Protein AF-A0A526YL88-F1 (afdb_monomer_lite)

Foldseek 3Di:
DDPPDPPPDDDPLLLCLLQFLLQADQLVLLCVLVVNPDDSVRSVVLSVDPVNRNVSSVSSCVVLVGDSDRDDQDPDPVLNCLLSDHPVVLLVQLLLQLLLQALVQLVPDPDPVVVVLLCVQSNPVSNVSNVVNVVSYHDHDDCPPVPCNSVNSSVVSVVVVLVSLVVDDDCSSVSSVD

Structure (mmCIF, N/CA/C/O backbone):
data_AF-A0A526YL88-F1
#
_entry.id   AF-A0A526YL88-F1
#
loop_
_atom_site.group_PDB
_atom_site.id
_atom_site.type_symbol
_atom_site.label_atom_id
_atom_site.label_alt_id
_atom_site.label_comp_id
_atom_site.label_asym_id
_atom_site.label_entity_id
_atom_site.label_seq_id
_atom_site.pdbx_PDB_ins_code
_atom_site.Cartn_x
_atom_site.Cartn_y
_atom_site.Cartn_z
_atom_site.occupancy
_atom_site.B_iso_or_equiv
_atom_site.auth_seq_id
_atom_site.auth_comp_id
_atom_site.auth_asym_id
_atom_site.auth_atom_id
_atom_site.pdbx_PDB_model_num
ATOM 1 N N . MET A 1 1 ? 20.961 -18.598 35.490 1.00 37.97 1 MET A N 1
ATOM 2 C CA . MET A 1 1 ? 20.882 -17.129 35.344 1.00 37.97 1 MET A CA 1
ATOM 3 C C . MET A 1 1 ? 19.601 -16.819 34.600 1.00 37.97 1 MET A C 1
ATOM 5 O O . MET A 1 1 ? 19.460 -17.247 33.465 1.00 37.97 1 MET A O 1
ATOM 9 N N . ILE A 1 2 ? 18.635 -16.206 35.277 1.00 38.47 2 ILE A N 1
ATOM 10 C CA . ILE A 1 2 ? 17.313 -15.902 34.725 1.00 38.47 2 ILE A CA 1
ATOM 11 C C . ILE A 1 2 ? 17.443 -14.542 34.038 1.00 38.47 2 ILE A C 1
ATOM 13 O O . ILE A 1 2 ? 17.627 -13.538 34.720 1.00 38.47 2 ILE A O 1
ATOM 17 N N . GLN A 1 3 ? 17.415 -14.509 32.704 1.00 41.03 3 GLN A N 1
ATOM 18 C CA . GLN A 1 3 ? 17.246 -13.253 31.977 1.00 41.03 3 GLN A CA 1
ATOM 19 C C . GLN A 1 3 ? 15.796 -12.809 32.164 1.00 41.03 3 GLN A C 1
ATOM 21 O O . GLN A 1 3 ? 14.872 -13.328 31.542 1.00 41.03 3 GLN A O 1
ATOM 26 N N . THR A 1 4 ? 15.595 -11.862 33.071 1.00 42.84 4 THR A N 1
ATOM 27 C CA . THR A 1 4 ? 14.402 -11.024 33.120 1.00 42.84 4 THR A CA 1
ATOM 28 C C . THR A 1 4 ? 14.373 -10.190 31.844 1.00 42.84 4 THR A C 1
ATOM 30 O O . THR A 1 4 ? 15.002 -9.136 31.775 1.00 42.8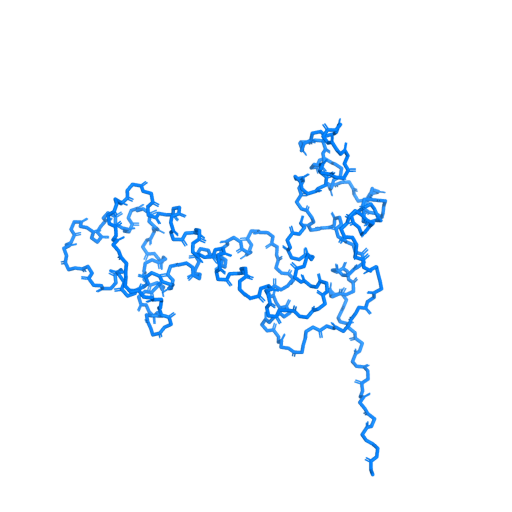4 4 THR A O 1
ATOM 33 N N . GLY A 1 5 ? 13.692 -10.691 30.811 1.00 41.94 5 GLY A N 1
ATOM 34 C CA . GLY A 1 5 ? 13.338 -9.891 29.646 1.00 41.94 5 GLY A CA 1
ATOM 35 C C . GLY A 1 5 ? 12.523 -8.696 30.123 1.00 41.94 5 GLY A C 1
ATOM 36 O O . GLY A 1 5 ? 11.431 -8.867 30.666 1.00 41.94 5 GLY A O 1
ATOM 37 N N . SER A 1 6 ? 13.086 -7.497 29.986 1.00 43.41 6 SER A N 1
ATOM 38 C CA . SER A 1 6 ? 12.347 -6.256 30.178 1.00 43.41 6 SER A CA 1
ATOM 39 C C . SER A 1 6 ? 11.125 -6.319 29.262 1.00 43.41 6 SER A C 1
ATOM 41 O O . SER A 1 6 ? 11.278 -6.416 28.045 1.00 43.41 6 SER A O 1
ATOM 43 N N . LYS A 1 7 ? 9.912 -6.338 29.828 1.00 51.69 7 LYS A N 1
ATOM 44 C CA . LYS A 1 7 ? 8.692 -6.104 29.050 1.00 51.69 7 LYS A CA 1
ATOM 45 C C . LYS A 1 7 ? 8.775 -4.659 28.575 1.00 51.69 7 LYS A C 1
ATOM 47 O O . LYS A 1 7 ? 8.370 -3.758 29.302 1.00 51.69 7 LYS A O 1
ATOM 52 N N . GLN A 1 8 ? 9.361 -4.445 27.401 1.00 59.81 8 GLN A N 1
ATOM 53 C CA . GLN A 1 8 ? 9.317 -3.158 26.731 1.00 59.81 8 GLN A CA 1
ATOM 54 C C . GLN A 1 8 ? 7.835 -2.823 26.551 1.00 59.81 8 GLN A C 1
ATOM 56 O O . GLN A 1 8 ? 7.102 -3.545 25.871 1.00 59.81 8 GLN A O 1
ATOM 61 N N . THR A 1 9 ? 7.366 -1.791 27.243 1.00 71.81 9 THR A N 1
ATOM 62 C CA . THR A 1 9 ? 6.008 -1.292 27.059 1.00 71.81 9 THR A CA 1
ATOM 63 C C . THR A 1 9 ? 5.903 -0.826 25.613 1.00 71.81 9 THR A C 1
ATOM 65 O O . THR A 1 9 ? 6.746 -0.045 25.171 1.00 71.81 9 THR A O 1
ATOM 68 N N . ALA A 1 10 ? 4.920 -1.335 24.871 1.00 81.88 10 ALA A N 1
ATOM 69 C CA . ALA A 1 10 ? 4.738 -0.958 23.475 1.00 81.88 10 ALA A CA 1
ATOM 70 C C . ALA A 1 10 ? 4.581 0.560 23.326 1.00 81.88 10 ALA A C 1
ATOM 72 O O . ALA A 1 10 ? 4.031 1.212 24.223 1.00 81.88 10 ALA A O 1
ATOM 73 N N . SER A 1 11 ? 5.034 1.110 22.200 1.00 91.31 11 SER A N 1
ATOM 74 C CA . SER A 1 11 ? 4.945 2.547 21.947 1.00 91.31 11 SER A CA 1
ATOM 75 C C . SER A 1 11 ? 3.480 3.026 21.919 1.00 91.31 11 SER A C 1
ATOM 77 O O . SER A 1 11 ? 2.574 2.232 21.634 1.00 91.31 11 SER A O 1
ATOM 79 N N . PRO A 1 12 ? 3.197 4.306 22.223 1.00 93.19 12 PRO A N 1
ATOM 80 C CA . PRO A 1 12 ? 1.839 4.854 22.143 1.00 93.19 12 PRO A CA 1
ATOM 81 C C . PRO A 1 12 ? 1.199 4.700 20.754 1.00 93.19 12 PRO A C 1
ATOM 83 O O . PRO A 1 12 ? -0.004 4.451 20.642 1.00 93.19 12 PRO A O 1
ATOM 86 N N . GLU A 1 13 ? 2.004 4.801 19.697 1.00 94.38 13 GLU A N 1
ATOM 87 C CA . GLU A 1 13 ? 1.584 4.608 18.309 1.00 94.38 13 GLU A CA 1
ATOM 88 C C . GLU A 1 13 ? 1.153 3.158 18.086 1.00 94.38 13 GLU A C 1
ATOM 90 O O . GLU A 1 13 ? 0.058 2.919 17.580 1.00 94.38 13 GLU A O 1
ATOM 95 N N . TRP A 1 14 ? 1.939 2.186 18.566 1.00 94.69 14 TRP A N 1
ATOM 96 C CA . TRP A 1 14 ? 1.570 0.771 18.500 1.00 94.69 14 TRP A CA 1
ATOM 97 C C . TRP A 1 14 ? 0.297 0.467 19.295 1.00 94.69 14 TRP A C 1
ATOM 99 O O . TRP A 1 14 ? -0.588 -0.245 18.825 1.00 94.69 14 TRP A O 1
ATOM 109 N N . GLN A 1 15 ? 0.146 1.042 20.490 1.00 93.62 15 GLN A N 1
ATOM 110 C CA . GLN A 1 15 ? -1.075 0.879 21.286 1.00 93.62 15 GLN A CA 1
ATOM 111 C C . GLN A 1 15 ? -2.308 1.428 20.552 1.00 93.62 15 GLN A C 1
ATOM 113 O O . GLN A 1 15 ? -3.373 0.804 20.571 1.00 93.62 15 GLN A O 1
ATOM 118 N N . THR A 1 16 ? -2.163 2.565 19.870 1.00 94.19 16 THR A N 1
ATOM 119 C CA . THR A 1 16 ? -3.228 3.165 19.052 1.00 94.19 16 THR A CA 1
ATOM 120 C C . THR A 1 16 ? -3.536 2.300 17.831 1.00 94.19 16 THR A C 1
ATOM 122 O O . THR A 1 16 ? -4.701 2.000 17.578 1.00 94.19 16 THR A O 1
ATOM 125 N N . PHE A 1 17 ? -2.509 1.816 17.132 1.00 95.19 17 PHE A N 1
ATOM 126 C CA . PHE A 1 17 ? -2.638 0.897 16.002 1.00 95.19 17 PHE A CA 1
ATOM 127 C C . PHE A 1 17 ? -3.390 -0.392 16.378 1.00 95.19 17 PHE A C 1
ATOM 129 O O . PHE A 1 17 ? -4.256 -0.867 15.636 1.00 95.19 17 PHE A O 1
ATOM 136 N N . MET A 1 18 ? -3.127 -0.929 17.571 1.00 93.81 18 MET A N 1
ATOM 137 C CA . MET A 1 18 ? -3.797 -2.131 18.070 1.00 93.81 18 MET A CA 1
ATOM 138 C C . MET A 1 18 ? -5.255 -1.874 18.485 1.00 93.81 18 MET A C 1
ATOM 140 O O . MET A 1 18 ? -6.136 -2.688 18.192 1.00 93.81 18 MET A O 1
ATOM 144 N N . SER A 1 19 ? -5.534 -0.747 19.141 1.00 93.44 19 SER A N 1
ATOM 145 C CA . SER A 1 19 ? -6.838 -0.487 19.771 1.00 93.44 19 SER A CA 1
ATOM 146 C C . SER A 1 19 ? -7.831 0.307 18.916 1.00 93.44 19 SER A C 1
ATOM 148 O O . SER A 1 19 ? -9.035 0.225 19.168 1.00 93.44 19 SER A O 1
ATOM 150 N N . ASN A 1 20 ? -7.367 1.048 17.903 1.00 95.44 20 ASN A N 1
ATOM 151 C CA . ASN A 1 20 ? -8.206 1.945 17.108 1.00 95.44 20 ASN A CA 1
ATOM 152 C C . ASN A 1 20 ? -8.093 1.734 15.581 1.00 95.44 20 ASN A C 1
ATOM 154 O O . ASN A 1 20 ? -7.680 2.655 14.873 1.00 95.44 20 ASN A O 1
ATOM 158 N N . PRO A 1 21 ? -8.497 0.567 15.037 1.00 96.56 21 PRO A N 1
ATOM 159 C CA . PRO A 1 21 ? -8.503 0.335 13.592 1.00 96.56 21 PRO A CA 1
ATOM 160 C C . PRO A 1 21 ? -9.346 1.322 12.782 1.00 96.56 21 PRO A C 1
ATOM 162 O O . PRO A 1 21 ? -9.007 1.610 11.642 1.00 96.56 21 PRO A O 1
ATOM 165 N N . ALA A 1 22 ? -10.382 1.937 13.358 1.00 97.31 22 ALA A N 1
ATOM 166 C CA . ALA A 1 22 ? -11.134 2.992 12.674 1.00 97.31 22 ALA A CA 1
ATOM 167 C C . ALA A 1 22 ? -10.301 4.250 12.352 1.00 97.31 22 ALA A C 1
ATOM 169 O O . ALA A 1 22 ? -10.756 5.098 11.587 1.00 97.31 22 ALA A O 1
ATOM 170 N N . GLY A 1 23 ? -9.112 4.394 12.948 1.00 95.62 23 GLY A N 1
ATOM 171 C CA . GLY A 1 23 ? -8.187 5.487 12.660 1.00 95.62 23 GLY A CA 1
ATOM 172 C C . GLY A 1 23 ? -7.404 5.328 11.356 1.00 95.62 23 GLY A C 1
ATOM 173 O O . GLY A 1 23 ? -6.922 6.334 10.848 1.00 95.62 23 GLY A O 1
ATOM 174 N N . TYR A 1 24 ? -7.288 4.107 10.825 1.00 95.69 24 TYR A N 1
ATOM 175 C CA . TYR A 1 24 ? -6.504 3.817 9.616 1.00 95.69 24 TYR A CA 1
ATOM 17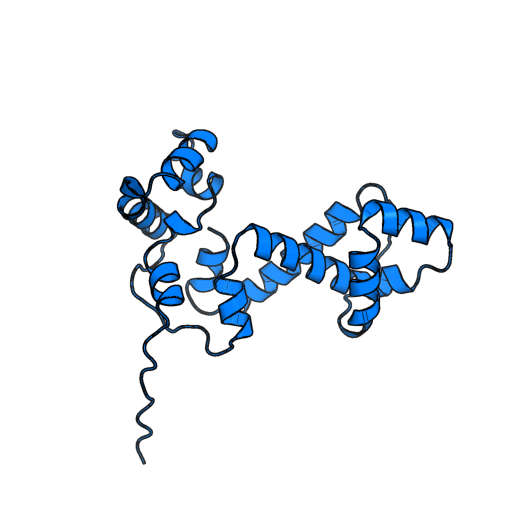6 C C . TYR A 1 24 ? -7.225 2.947 8.584 1.00 95.69 24 TYR A C 1
ATOM 178 O O . TYR A 1 24 ? -6.750 2.868 7.460 1.00 95.69 24 TYR A O 1
ATOM 186 N N . ALA A 1 25 ? -8.344 2.309 8.941 1.00 96.69 25 ALA A N 1
ATOM 187 C CA . ALA A 1 25 ? -9.062 1.434 8.026 1.00 96.69 25 ALA A CA 1
ATOM 188 C C . ALA A 1 25 ? -9.575 2.175 6.785 1.00 96.69 25 ALA A C 1
ATOM 190 O O . ALA A 1 25 ? -10.089 3.295 6.869 1.00 96.69 25 ALA A O 1
ATOM 191 N N . ASP A 1 26 ? -9.516 1.488 5.656 1.00 95.69 26 ASP A N 1
ATOM 192 C CA . ASP A 1 26 ? -10.101 1.881 4.394 1.00 95.69 26 ASP A CA 1
ATOM 193 C C . ASP A 1 26 ? -11.641 1.800 4.428 1.00 95.69 26 ASP A C 1
ATOM 195 O O . ASP A 1 26 ? -12.271 0.951 5.079 1.00 95.69 26 ASP A O 1
ATOM 199 N N . ALA A 1 27 ? -12.293 2.708 3.702 1.00 95.88 27 ALA A N 1
ATOM 200 C CA . ALA A 1 27 ? -13.747 2.792 3.690 1.00 95.88 27 ALA A CA 1
ATOM 201 C C . ALA A 1 27 ? -14.404 1.559 3.051 1.00 95.88 27 ALA A C 1
ATOM 203 O O . ALA A 1 27 ? -15.474 1.145 3.514 1.00 95.88 27 ALA A O 1
ATOM 204 N N . ALA A 1 28 ? -13.773 0.931 2.053 1.00 95.19 28 ALA A N 1
ATOM 205 C CA . ALA A 1 28 ? -14.278 -0.290 1.436 1.00 95.19 28 ALA A CA 1
ATOM 206 C C . ALA A 1 28 ? -14.187 -1.482 2.400 1.00 95.19 28 ALA A C 1
ATOM 208 O O . ALA A 1 28 ? -15.053 -2.366 2.388 1.00 95.19 28 ALA A O 1
ATOM 209 N N . ARG A 1 29 ? -13.188 -1.498 3.290 1.00 95.50 29 ARG A N 1
ATOM 210 C CA . ARG A 1 29 ? -13.075 -2.497 4.365 1.00 95.50 29 ARG A CA 1
ATOM 211 C C . ARG A 1 29 ? -14.142 -2.313 5.429 1.00 95.50 29 ARG A C 1
ATOM 213 O O . ARG A 1 29 ? -14.718 -3.305 5.879 1.00 95.50 29 ARG A O 1
ATOM 220 N N . LEU A 1 30 ? -14.481 -1.076 5.782 1.00 96.94 30 LEU A N 1
ATOM 221 C CA . LEU A 1 30 ? -15.610 -0.815 6.673 1.00 96.94 30 LEU A CA 1
ATOM 222 C C . LEU A 1 30 ? -16.962 -1.144 6.010 1.00 96.94 30 LEU A C 1
ATOM 224 O O . LEU A 1 30 ? -17.847 -1.685 6.671 1.00 96.94 30 LEU A O 1
ATOM 228 N N . ALA A 1 31 ? -17.136 -0.863 4.716 1.00 96.38 31 ALA A N 1
ATOM 229 C CA . ALA A 1 31 ? -18.372 -1.165 3.986 1.00 96.38 31 ALA A CA 1
ATOM 230 C C . ALA A 1 31 ? -18.698 -2.670 3.986 1.00 96.38 31 ALA A C 1
ATOM 232 O O . ALA A 1 31 ? -19.863 -3.062 4.112 1.00 96.38 31 ALA A O 1
ATOM 233 N N . GLN A 1 32 ? -17.669 -3.523 3.937 1.00 95.06 32 GLN A N 1
ATOM 234 C CA . GLN A 1 32 ? -17.815 -4.977 4.064 1.00 95.06 32 GLN A CA 1
ATOM 235 C C . GLN A 1 32 ? -18.404 -5.405 5.415 1.00 95.06 32 GLN A C 1
ATOM 237 O O . GLN A 1 32 ? -19.083 -6.426 5.468 1.00 95.06 32 GLN A O 1
ATOM 242 N N . CYS A 1 33 ? -18.214 -4.636 6.493 1.00 95.50 33 CYS A N 1
ATOM 243 C CA . CYS A 1 33 ? -18.822 -4.925 7.797 1.00 95.50 33 CYS A CA 1
ATOM 244 C C . CYS A 1 33 ? -20.347 -4.735 7.809 1.00 95.50 33 CYS A C 1
ATOM 246 O O . CYS A 1 33 ? -21.015 -5.215 8.721 1.00 95.50 33 CYS A O 1
ATOM 248 N N . PHE A 1 34 ? -20.894 -4.022 6.823 1.00 94.88 34 PHE A N 1
ATOM 249 C CA . PHE A 1 34 ? -22.327 -3.775 6.677 1.00 94.88 34 PHE A CA 1
ATOM 250 C C . PHE A 1 34 ? -22.962 -4.619 5.567 1.00 94.88 34 PHE A C 1
ATOM 252 O O . PHE A 1 34 ? -24.088 -4.329 5.169 1.00 94.88 34 PHE A O 1
ATOM 259 N N . ASP A 1 35 ? -22.236 -5.608 5.031 1.00 90.56 35 ASP A N 1
ATOM 260 C CA . ASP A 1 35 ? -22.672 -6.481 3.933 1.00 90.56 35 ASP A CA 1
ATOM 261 C C . ASP A 1 35 ? -23.278 -5.694 2.748 1.00 90.56 35 ASP A C 1
ATOM 263 O O . ASP A 1 35 ? -24.272 -6.085 2.139 1.00 90.56 35 ASP A O 1
ATOM 267 N N . GLY A 1 36 ? -22.691 -4.529 2.443 1.00 80.75 36 GLY A N 1
ATOM 268 C CA . GLY A 1 36 ? -23.116 -3.651 1.348 1.00 80.75 36 GLY A CA 1
ATOM 269 C C . GLY A 1 36 ? -24.342 -2.772 1.635 1.00 80.75 36 GLY A C 1
ATOM 270 O O . GLY A 1 36 ? -24.719 -1.977 0.777 1.00 80.75 36 GLY A O 1
ATOM 271 N N . MET A 1 37 ? -24.947 -2.843 2.830 1.00 92.12 37 MET A N 1
ATOM 272 C CA . MET A 1 37 ? -26.064 -1.959 3.212 1.00 92.12 37 MET A CA 1
ATOM 273 C C . MET A 1 37 ? -25.641 -0.491 3.344 1.00 92.12 37 MET A C 1
ATOM 275 O O . MET A 1 37 ? -26.460 0.414 3.183 1.00 92.12 37 MET A O 1
ATOM 279 N N . ILE A 1 38 ? -24.366 -0.251 3.654 1.00 94.75 38 ILE A N 1
ATOM 280 C CA . ILE A 1 38 ? -23.770 1.081 3.736 1.00 94.75 38 ILE A CA 1
ATOM 281 C C . ILE A 1 38 ? -22.683 1.169 2.669 1.00 94.75 38 ILE A C 1
ATOM 283 O O . ILE A 1 38 ? -21.739 0.385 2.671 1.00 94.75 38 ILE A O 1
ATOM 287 N N . GLY A 1 39 ? -22.835 2.125 1.752 1.00 95.50 39 GLY A N 1
ATOM 288 C CA . GLY A 1 39 ? -21.851 2.376 0.702 1.00 95.50 39 GLY A CA 1
ATOM 289 C C . GLY A 1 39 ? -20.582 3.052 1.226 1.00 95.50 39 GLY A C 1
ATOM 290 O O . GLY A 1 39 ? -20.602 3.752 2.241 1.00 95.50 39 GLY A O 1
ATOM 291 N N . GLU A 1 40 ? -19.496 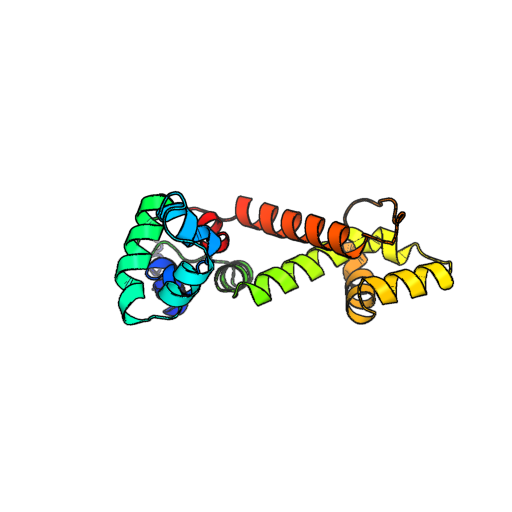2.908 0.473 1.00 96.00 40 GLU A N 1
ATOM 292 C CA . GLU A 1 40 ? -18.153 3.392 0.814 1.00 96.00 40 GLU A CA 1
ATOM 293 C C . GLU A 1 40 ? -18.112 4.883 1.177 1.00 96.00 40 GLU A C 1
ATOM 295 O O . GLU A 1 40 ? -17.626 5.247 2.243 1.00 96.00 40 GLU A O 1
ATOM 300 N N . ALA A 1 41 ? -18.768 5.747 0.397 1.00 96.25 41 ALA A N 1
ATOM 301 C CA . ALA A 1 41 ? -18.826 7.182 0.690 1.00 96.25 41 ALA A CA 1
ATOM 302 C C . ALA A 1 41 ? -19.469 7.508 2.057 1.00 96.25 41 ALA A C 1
ATOM 304 O O . ALA A 1 41 ? -19.186 8.545 2.662 1.00 96.25 41 ALA A O 1
ATOM 305 N N . ALA A 1 42 ? -20.384 6.666 2.554 1.00 96.62 42 ALA A N 1
ATOM 306 C CA . ALA A 1 42 ? -20.939 6.816 3.898 1.00 96.62 42 ALA A CA 1
ATOM 307 C C . ALA A 1 42 ? -19.965 6.301 4.965 1.00 96.62 42 ALA A C 1
ATOM 309 O O . ALA A 1 42 ? -19.800 6.967 5.989 1.00 96.62 42 ALA A O 1
ATOM 310 N N . CYS A 1 43 ? -19.279 5.190 4.697 1.00 97.44 43 CYS A N 1
ATOM 311 C CA . CYS A 1 43 ? -18.200 4.671 5.533 1.00 97.44 43 CYS A CA 1
ATOM 312 C C . CYS A 1 43 ? -17.056 5.683 5.691 1.00 97.44 43 CYS A C 1
ATOM 314 O O . CYS A 1 43 ? -16.644 5.929 6.820 1.00 97.44 43 CYS A O 1
ATOM 316 N N . GLU A 1 44 ? -16.635 6.374 4.628 1.00 96.94 44 GLU A N 1
ATOM 317 C CA . GLU A 1 44 ? -15.651 7.464 4.710 1.00 96.94 44 GLU A CA 1
ATOM 318 C C . GLU A 1 44 ? -16.081 8.553 5.703 1.00 96.94 44 GLU A C 1
ATOM 320 O O . GLU A 1 44 ? -15.312 8.986 6.562 1.00 96.94 44 GLU A O 1
ATOM 325 N N . ARG A 1 45 ? -17.343 9.001 5.625 1.00 97.19 45 ARG A N 1
ATOM 326 C CA . ARG A 1 45 ? -17.875 10.012 6.555 1.00 97.19 45 ARG A CA 1
ATOM 327 C C . ARG A 1 45 ? -17.912 9.498 7.991 1.00 97.19 45 ARG A C 1
ATOM 329 O O . ARG A 1 45 ? -17.697 10.275 8.921 1.00 97.19 45 ARG A O 1
ATOM 336 N N . MET A 1 46 ? -18.193 8.210 8.177 1.00 97.44 46 MET A N 1
ATOM 337 C CA . MET A 1 46 ? -18.184 7.568 9.490 1.00 97.44 46 MET A CA 1
ATOM 338 C C . MET A 1 46 ? -16.764 7.500 10.063 1.00 97.44 46 MET A C 1
ATOM 340 O O . MET A 1 46 ? -16.577 7.881 11.217 1.00 97.44 46 MET A O 1
ATOM 344 N N . LEU A 1 47 ? -15.774 7.115 9.252 1.00 96.62 47 LEU A N 1
ATOM 345 C CA . LEU A 1 47 ? -14.355 7.071 9.621 1.00 96.62 47 LEU A CA 1
ATOM 346 C C . LEU A 1 47 ? -13.779 8.463 9.906 1.00 96.62 47 LEU A C 1
ATOM 348 O O . LEU A 1 47 ? -12.934 8.609 10.776 1.00 96.62 47 LEU A O 1
ATOM 352 N N . ARG A 1 48 ? -14.282 9.533 9.282 1.00 96.38 48 ARG A N 1
ATOM 353 C CA . ARG A 1 48 ? -13.898 10.910 9.659 1.00 96.38 48 ARG A CA 1
ATOM 354 C C . ARG A 1 48 ? -14.501 11.370 10.994 1.00 96.38 48 ARG A C 1
ATOM 356 O O . ARG A 1 48 ? -14.081 12.386 11.547 1.00 96.38 48 ARG A O 1
ATOM 363 N N . SER A 1 49 ? -15.490 10.656 11.537 1.00 96.62 49 SER A N 1
ATOM 364 C CA . SER A 1 49 ? -16.152 11.023 12.789 1.00 96.62 49 SER A CA 1
ATOM 365 C C . SER A 1 49 ? -15.488 10.360 13.997 1.00 96.62 49 SER A C 1
ATOM 367 O O . SER A 1 49 ? -15.806 9.227 14.351 1.00 96.62 49 SER A O 1
ATOM 369 N N . GLN A 1 50 ? -14.649 11.114 14.712 1.00 94.56 50 GLN A N 1
ATOM 370 C CA . GLN A 1 50 ? -13.966 10.657 15.936 1.00 94.56 50 GLN A CA 1
ATOM 371 C C . GLN A 1 50 ? -14.916 10.057 16.987 1.00 94.56 50 GLN A C 1
ATOM 373 O O . GLN A 1 50 ? -14.606 9.064 17.637 1.00 94.56 50 GLN A O 1
ATOM 378 N N . ARG A 1 51 ? -16.140 10.589 17.108 1.00 96.81 51 ARG A N 1
ATOM 379 C CA . ARG A 1 51 ? -17.166 10.057 18.025 1.00 96.81 51 ARG A CA 1
ATOM 380 C C . ARG A 1 51 ? -17.581 8.616 17.697 1.00 96.81 51 ARG A C 1
ATOM 382 O O . ARG A 1 51 ? -18.090 7.914 18.568 1.00 96.81 51 ARG A O 1
ATOM 389 N N . LEU A 1 52 ? -17.432 8.189 16.445 1.00 96.94 52 LEU A N 1
ATOM 390 C CA . LEU A 1 52 ? -17.788 6.844 16.001 1.00 96.94 52 LEU A CA 1
ATOM 391 C C . LEU A 1 52 ? -16.616 5.865 16.092 1.00 96.94 52 LEU A C 1
ATOM 393 O O . LEU A 1 52 ? -16.879 4.667 16.148 1.00 96.94 52 LEU A O 1
ATOM 397 N N . HIS A 1 53 ? -15.369 6.344 16.171 1.00 96.56 53 HIS A N 1
ATOM 398 C CA . HIS A 1 53 ? -14.158 5.512 16.119 1.00 96.56 53 HIS A CA 1
ATOM 399 C C . HIS A 1 53 ? -14.205 4.331 17.070 1.00 96.56 53 HIS A C 1
ATOM 401 O O . HIS A 1 53 ? -14.008 3.209 16.632 1.00 96.56 53 HIS A O 1
ATOM 407 N N . GLN A 1 54 ? -14.581 4.538 18.333 1.00 96.06 54 GLN A N 1
ATOM 408 C CA . GLN A 1 54 ? -14.675 3.435 19.291 1.00 96.06 54 GLN A CA 1
ATOM 409 C C . GLN A 1 54 ? -15.613 2.317 18.800 1.00 96.06 54 GLN A C 1
ATOM 411 O O . GLN A 1 54 ? -15.266 1.141 18.852 1.00 96.06 54 GLN A O 1
ATOM 416 N N . ARG A 1 55 ? -16.803 2.670 18.301 1.00 97.19 55 ARG A N 1
ATOM 417 C CA . ARG A 1 55 ? -17.806 1.694 17.842 1.00 97.19 55 ARG A CA 1
ATOM 418 C C . ARG A 1 55 ? -17.394 1.025 16.536 1.00 97.19 55 ARG A C 1
ATOM 420 O O . ARG A 1 55 ? -17.621 -0.169 16.373 1.00 97.19 55 ARG A O 1
ATOM 427 N N . LEU A 1 56 ? -16.807 1.792 15.620 1.00 97.69 56 LEU A N 1
ATOM 428 C CA . LEU A 1 56 ? -16.308 1.274 14.347 1.00 97.69 56 LEU A CA 1
ATOM 429 C C . LEU A 1 56 ? -15.113 0.351 14.564 1.00 97.69 56 LEU A C 1
ATOM 431 O O . LEU A 1 56 ? -15.042 -0.697 13.939 1.00 97.69 56 LEU A O 1
ATOM 435 N N . SER A 1 57 ? -14.231 0.691 15.501 1.00 97.56 57 SER A N 1
ATOM 436 C CA . SER A 1 57 ? -13.096 -0.140 15.877 1.00 97.56 57 SER A CA 1
ATOM 437 C C . SER A 1 57 ? -13.555 -1.482 16.433 1.00 97.56 57 SER A C 1
ATOM 439 O O . SER A 1 57 ? -13.062 -2.504 15.979 1.00 97.56 57 SER A O 1
ATOM 441 N N . VAL A 1 58 ? -14.563 -1.518 17.316 1.00 96.94 58 VAL A N 1
ATOM 442 C CA . VAL A 1 58 ? -15.151 -2.797 17.768 1.00 96.94 58 VAL A CA 1
ATOM 443 C C . VAL A 1 58 ? -15.706 -3.611 16.595 1.00 96.94 58 VAL A C 1
ATOM 445 O O . VAL A 1 58 ? -15.455 -4.809 16.522 1.00 96.94 58 VAL A O 1
ATOM 448 N N . LEU A 1 59 ? -16.420 -2.973 15.663 1.00 97.00 59 LEU A N 1
ATOM 449 C CA . LEU A 1 59 ? -16.980 -3.652 14.491 1.00 97.00 59 LEU A CA 1
ATOM 450 C C . LEU A 1 59 ? -15.892 -4.235 13.573 1.00 97.00 59 LEU A C 1
ATOM 452 O O . LEU A 1 59 ? -16.033 -5.356 13.096 1.00 97.00 59 LEU A O 1
ATOM 456 N N . LEU A 1 60 ? -14.817 -3.484 13.324 1.00 97.50 60 LEU A N 1
ATOM 457 C CA . LEU A 1 60 ? -13.677 -3.932 12.521 1.00 97.50 60 LEU A CA 1
ATOM 458 C C . LEU A 1 60 ? -12.941 -5.088 13.208 1.00 97.50 60 LEU A C 1
ATOM 460 O O . LEU A 1 60 ? -12.640 -6.089 12.566 1.00 97.50 60 LEU A O 1
ATOM 464 N N . LEU A 1 61 ? -12.692 -4.978 14.516 1.00 96.31 61 LEU A N 1
ATOM 465 C CA . LEU A 1 61 ? -12.053 -6.045 15.284 1.00 96.31 61 LEU A CA 1
ATOM 466 C C . LEU A 1 61 ? -12.868 -7.347 15.206 1.00 96.31 61 LEU A C 1
ATOM 468 O O . LEU A 1 61 ? -12.306 -8.397 14.914 1.00 96.31 61 LEU A O 1
ATOM 472 N N . ASP A 1 62 ? -14.188 -7.269 15.383 1.00 96.00 62 ASP A N 1
ATOM 473 C CA . ASP A 1 62 ? -15.081 -8.431 15.311 1.00 96.00 62 ASP A CA 1
ATOM 474 C C . ASP A 1 62 ? -15.149 -9.031 13.895 1.00 96.00 62 ASP A C 1
ATOM 476 O O . ASP A 1 62 ? -14.888 -10.221 13.711 1.00 96.00 62 ASP A O 1
ATOM 480 N N . ARG A 1 63 ? -15.404 -8.207 12.864 1.00 96.19 63 ARG A N 1
ATOM 481 C CA . ARG A 1 63 ? -15.540 -8.671 11.469 1.00 96.19 63 ARG A CA 1
ATOM 482 C C . ARG A 1 63 ? -14.283 -9.365 10.949 1.00 96.19 63 ARG A C 1
ATOM 484 O O . ARG A 1 63 ? -14.400 -10.311 10.171 1.00 96.19 63 ARG A O 1
ATOM 491 N N . TYR A 1 64 ? -13.105 -8.883 11.341 1.00 95.38 64 TYR A N 1
ATOM 492 C CA . TYR A 1 64 ? -11.820 -9.379 10.845 1.00 95.38 64 TYR A CA 1
ATOM 493 C C . TYR A 1 64 ? -11.094 -10.305 11.835 1.00 95.38 64 TYR A C 1
ATOM 495 O O . TYR A 1 64 ? -9.969 -10.716 11.558 1.00 95.38 64 TYR A O 1
ATOM 503 N N . GLY A 1 65 ? -11.728 -10.667 12.959 1.00 94.00 65 GLY A N 1
ATOM 504 C CA . GLY A 1 65 ? -11.173 -11.609 13.937 1.00 94.00 65 GLY A CA 1
ATOM 505 C C . GLY A 1 65 ? -9.904 -11.106 14.629 1.00 94.00 65 GLY A C 1
ATOM 506 O O . GLY A 1 65 ? -8.984 -11.887 14.858 1.00 94.00 65 GLY A O 1
ATOM 507 N N . LEU A 1 66 ? -9.842 -9.807 14.923 1.00 93.81 66 LEU A N 1
ATOM 508 C CA . LEU A 1 66 ? -8.685 -9.138 15.514 1.00 93.81 66 LEU A CA 1
ATOM 509 C C . LEU A 1 66 ? -8.897 -8.873 17.010 1.00 93.81 66 LEU A C 1
ATOM 511 O O . LEU A 1 66 ? -9.983 -8.505 17.459 1.00 93.81 66 LEU A O 1
ATOM 515 N N . SER A 1 67 ? -7.832 -8.986 17.791 1.00 90.00 67 SER A N 1
ATOM 516 C CA . SER A 1 67 ? -7.802 -8.696 19.217 1.00 90.00 67 SER A CA 1
ATOM 517 C C . SER A 1 67 ? -7.542 -7.218 19.482 1.00 90.00 67 SER A C 1
ATOM 519 O O . SER A 1 67 ? -6.517 -6.677 19.084 1.00 90.00 67 SER A O 1
ATOM 521 N N . GLY A 1 68 ? -8.406 -6.561 20.259 1.00 79.62 68 GLY A N 1
ATOM 522 C CA . GLY A 1 68 ? -8.146 -5.200 20.753 1.00 79.62 68 GLY A CA 1
ATOM 523 C C . GLY A 1 68 ? -7.044 -5.110 21.821 1.00 79.62 68 GLY A C 1
ATOM 524 O O . GLY A 1 68 ? -6.701 -4.009 22.250 1.00 79.62 68 GLY A O 1
ATOM 525 N N . ALA A 1 69 ? -6.504 -6.243 22.287 1.00 84.25 69 ALA A N 1
ATOM 526 C CA . ALA A 1 69 ? -5.416 -6.260 23.257 1.00 84.25 69 ALA A CA 1
ATOM 527 C C . ALA A 1 69 ? -4.079 -5.925 22.584 1.00 84.25 69 ALA A C 1
ATOM 529 O O . ALA A 1 69 ? -3.776 -6.400 21.492 1.00 84.25 69 ALA A O 1
ATOM 530 N N . VAL A 1 70 ? -3.247 -5.140 23.270 1.00 79.81 70 VAL A N 1
ATOM 531 C CA . VAL A 1 70 ? -1.908 -4.794 22.784 1.00 79.81 70 VAL A CA 1
ATOM 532 C C . VAL A 1 70 ? -1.056 -6.065 22.721 1.00 79.81 70 VAL A C 1
ATOM 534 O O . VAL A 1 70 ? -0.747 -6.666 23.751 1.00 79.81 70 VAL A O 1
ATOM 537 N N . SER A 1 71 ? -0.697 -6.480 21.507 1.00 80.94 71 SER A N 1
ATOM 538 C CA . SER A 1 71 ? 0.244 -7.572 21.259 1.00 80.94 71 SER A CA 1
ATOM 539 C C . SER A 1 71 ? 1.683 -7.065 21.288 1.00 80.94 71 SER A C 1
ATOM 541 O O . SER A 1 71 ? 1.935 -5.857 21.327 1.00 80.94 71 SER A O 1
ATOM 543 N N . ASN A 1 72 ? 2.637 -7.994 21.212 1.00 82.50 72 ASN A N 1
ATOM 544 C CA . ASN A 1 72 ? 4.041 -7.640 21.044 1.00 82.50 72 ASN A CA 1
ATOM 545 C C . ASN A 1 72 ? 4.223 -6.816 19.764 1.00 82.50 72 ASN A C 1
ATOM 547 O O . ASN A 1 72 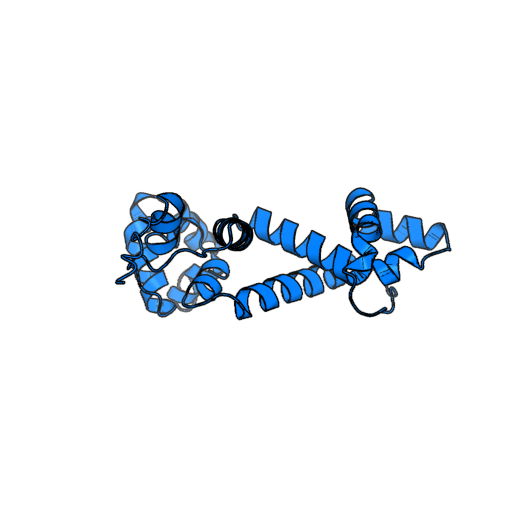? 3.783 -7.222 18.688 1.00 82.50 72 ASN A O 1
ATOM 551 N N . GLN A 1 73 ? 4.867 -5.669 19.926 1.00 88.25 73 GLN A N 1
ATOM 552 C CA . GLN A 1 73 ? 5.331 -4.818 18.842 1.00 88.25 73 GLN A CA 1
ATOM 553 C C . GLN A 1 73 ? 6.421 -5.548 18.033 1.00 88.25 73 GLN A C 1
ATOM 555 O O . GLN A 1 73 ? 7.190 -6.308 18.638 1.00 88.25 73 GLN A O 1
ATOM 560 N N . PRO A 1 74 ? 6.517 -5.335 16.705 1.00 89.00 74 PRO A N 1
ATOM 561 C CA . PRO A 1 74 ? 7.671 -5.770 15.925 1.00 89.00 74 PRO A CA 1
ATOM 562 C C . PRO A 1 74 ? 8.982 -5.318 16.579 1.00 89.00 74 PRO A C 1
ATOM 564 O O . PRO A 1 74 ? 9.089 -4.186 17.052 1.00 89.00 74 PRO A O 1
ATOM 567 N N . ALA A 1 75 ? 9.954 -6.230 16.651 1.00 87.94 75 ALA A N 1
ATOM 568 C CA . ALA A 1 75 ? 11.269 -5.932 17.218 1.00 87.94 75 ALA A CA 1
ATOM 569 C C . ALA A 1 75 ? 12.145 -5.135 16.243 1.00 87.94 75 ALA A C 1
ATOM 571 O O . ALA A 1 75 ? 13.007 -4.379 16.681 1.00 87.94 75 ALA A O 1
ATOM 572 N N . ASP A 1 76 ? 11.923 -5.329 14.943 1.00 92.94 76 ASP A N 1
ATOM 573 C CA . ASP A 1 76 ? 12.583 -4.585 13.883 1.00 92.94 76 ASP A CA 1
ATOM 574 C C . ASP A 1 76 ? 11.898 -3.221 13.682 1.00 92.94 76 ASP A C 1
ATOM 576 O O . ASP A 1 76 ? 10.669 -3.120 13.612 1.00 92.94 76 ASP A O 1
ATOM 580 N N . GLU A 1 77 ? 12.704 -2.159 13.634 1.00 93.50 77 GLU A N 1
ATOM 581 C CA . GLU A 1 77 ? 12.218 -0.781 13.513 1.00 93.50 77 GLU A CA 1
ATOM 582 C C . GLU A 1 77 ? 11.617 -0.492 12.130 1.00 93.50 77 GLU A C 1
ATOM 584 O O . GLU A 1 77 ? 10.689 0.311 12.027 1.00 93.50 77 GLU A O 1
ATOM 589 N N . ILE A 1 78 ? 12.098 -1.160 11.076 1.00 94.75 78 ILE A N 1
ATOM 590 C CA . ILE A 1 78 ? 11.578 -1.021 9.713 1.00 94.75 78 ILE A CA 1
ATOM 591 C C . ILE A 1 78 ? 10.210 -1.697 9.629 1.00 94.75 78 ILE A C 1
ATOM 593 O O . ILE A 1 78 ? 9.264 -1.090 9.130 1.00 94.75 78 ILE A O 1
ATOM 597 N N . ASP A 1 79 ? 10.064 -2.901 10.186 1.00 95.38 79 ASP A N 1
ATOM 598 C CA . ASP A 1 79 ? 8.768 -3.589 10.248 1.00 95.38 79 ASP A CA 1
ATOM 599 C C . ASP A 1 79 ? 7.725 -2.777 11.024 1.00 95.38 79 ASP A C 1
ATOM 601 O O . ASP A 1 79 ? 6.557 -2.704 10.632 1.00 95.38 79 ASP A O 1
ATOM 605 N N . LEU A 1 80 ? 8.138 -2.144 12.124 1.00 94.81 80 LEU A N 1
ATOM 606 C CA . LEU A 1 80 ? 7.274 -1.240 12.874 1.00 94.81 80 LEU A CA 1
ATOM 607 C C . LEU A 1 80 ? 6.863 -0.026 12.034 1.00 94.81 80 LEU A C 1
ATOM 609 O O . LEU A 1 80 ? 5.683 0.319 12.012 1.00 94.81 80 LEU A O 1
ATOM 613 N N . ALA A 1 81 ? 7.817 0.615 11.356 1.00 96.25 81 ALA A N 1
ATOM 614 C CA . ALA A 1 81 ? 7.549 1.784 10.527 1.00 96.25 81 ALA A CA 1
ATOM 615 C C . ALA A 1 81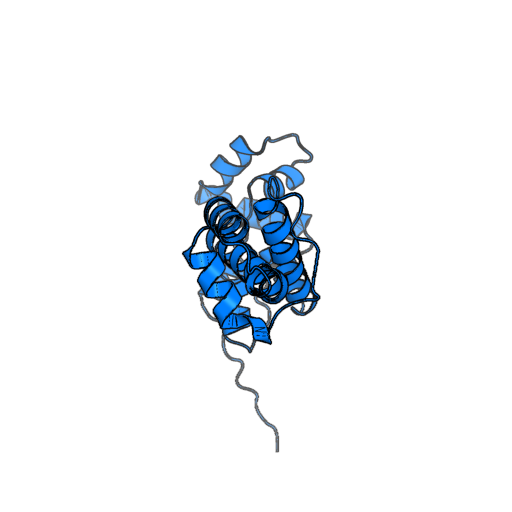 ? 6.580 1.458 9.380 1.00 96.25 81 ALA A C 1
ATOM 617 O O . ALA A 1 81 ? 5.624 2.201 9.163 1.00 96.25 81 ALA A O 1
ATOM 618 N N . ILE A 1 82 ? 6.763 0.318 8.703 1.00 96.38 82 ILE A N 1
ATOM 619 C CA . ILE A 1 82 ? 5.844 -0.145 7.653 1.00 96.38 82 ILE A CA 1
ATOM 620 C C . ILE A 1 82 ? 4.453 -0.410 8.244 1.00 96.38 82 ILE A C 1
ATOM 622 O O . ILE A 1 82 ? 3.457 0.037 7.686 1.00 96.38 82 ILE A O 1
ATOM 626 N N . ALA A 1 83 ? 4.357 -1.083 9.396 1.00 95.69 83 ALA A N 1
ATOM 627 C CA . ALA A 1 83 ? 3.063 -1.380 10.014 1.00 95.69 83 ALA A CA 1
ATOM 628 C C . ALA A 1 83 ? 2.278 -0.124 10.433 1.00 95.69 83 ALA A C 1
ATOM 630 O O . ALA A 1 83 ? 1.050 -0.142 10.422 1.00 95.69 83 ALA A O 1
ATOM 631 N N . LEU A 1 84 ? 2.982 0.944 10.816 1.00 96.19 84 LEU A N 1
ATOM 632 C CA . LEU A 1 84 ? 2.395 2.218 11.239 1.00 96.19 84 LEU A CA 1
ATOM 633 C C . LEU A 1 84 ? 2.231 3.234 10.099 1.00 96.19 84 LEU A C 1
ATOM 635 O O . LEU A 1 84 ? 1.756 4.342 10.351 1.00 96.19 84 LEU A O 1
ATOM 639 N N . SER A 1 85 ? 2.621 2.877 8.874 1.00 96.94 85 SER A N 1
ATOM 640 C CA . SER A 1 85 ? 2.478 3.744 7.707 1.00 96.94 85 SER A CA 1
ATOM 641 C C . SER A 1 85 ? 1.005 3.977 7.373 1.00 96.94 85 SER A C 1
ATOM 643 O O . SER A 1 85 ? 0.158 3.091 7.501 1.00 96.94 85 SER A O 1
ATOM 645 N N . SER A 1 86 ? 0.697 5.187 6.925 1.00 94.50 86 SER A N 1
ATOM 646 C CA . SER A 1 86 ? -0.593 5.515 6.330 1.00 94.50 86 SER A CA 1
ATOM 647 C C . SER A 1 86 ? -0.802 4.767 5.010 1.00 94.50 86 SER A C 1
ATOM 649 O O . SER A 1 86 ? 0.145 4.287 4.388 1.00 94.50 86 SER A O 1
ATOM 651 N N . GLY A 1 87 ? -2.052 4.711 4.542 1.00 92.94 87 GLY A N 1
ATOM 652 C CA . GLY A 1 87 ? -2.366 4.122 3.238 1.00 92.94 87 GLY A CA 1
ATOM 653 C C . GLY A 1 87 ? -1.573 4.760 2.090 1.00 92.94 87 GLY A C 1
ATOM 654 O O . GLY A 1 87 ? -1.056 4.044 1.244 1.00 92.94 87 GLY A O 1
ATOM 655 N N . GLU A 1 88 ? -1.395 6.085 2.096 1.00 94.44 88 GLU A N 1
ATOM 656 C CA . GLU A 1 88 ? -0.608 6.798 1.077 1.00 94.44 88 GLU A CA 1
ATOM 657 C C . GLU A 1 88 ? 0.878 6.406 1.110 1.00 94.44 88 GLU A C 1
ATOM 659 O O . GLU A 1 88 ? 1.474 6.139 0.068 1.00 94.44 88 GLU A O 1
ATOM 664 N N . GLU A 1 89 ? 1.464 6.289 2.303 1.00 96.75 89 GLU A N 1
ATOM 665 C CA . GLU A 1 89 ? 2.853 5.843 2.469 1.00 96.75 89 GLU A CA 1
ATOM 666 C C . GLU A 1 89 ? 3.037 4.376 2.047 1.00 96.75 89 GLU A C 1
ATOM 668 O O . GLU A 1 89 ? 4.058 4.029 1.451 1.00 96.75 89 GLU A O 1
ATOM 673 N N . LEU A 1 90 ? 2.047 3.513 2.299 1.00 96.44 90 LEU A N 1
ATOM 674 C CA . LEU A 1 90 ? 2.054 2.120 1.839 1.00 96.44 90 LEU A CA 1
ATOM 675 C C . LEU A 1 90 ? 1.928 2.012 0.314 1.00 96.44 90 LEU A C 1
ATOM 677 O O . LEU A 1 90 ? 2.588 1.165 -0.289 1.00 96.44 90 LEU A O 1
ATOM 681 N N . GLU A 1 91 ? 1.126 2.871 -0.315 1.00 95.19 91 GLU A N 1
ATOM 682 C CA . GLU A 1 91 ? 1.017 2.964 -1.775 1.00 95.19 91 GLU A CA 1
ATOM 683 C C . GLU A 1 91 ? 2.335 3.438 -2.406 1.00 95.19 91 GLU A C 1
ATOM 685 O O . GLU A 1 91 ? 2.811 2.856 -3.386 1.00 95.19 91 GLU A O 1
ATOM 690 N N . GLU A 1 92 ? 2.990 4.438 -1.811 1.00 95.44 92 GLU A N 1
ATOM 691 C CA . GLU A 1 92 ? 4.314 4.880 -2.252 1.00 95.44 92 GLU A CA 1
ATOM 692 C C . GLU A 1 92 ? 5.371 3.780 -2.063 1.00 95.44 92 GLU A C 1
ATOM 694 O O . GLU A 1 92 ? 6.195 3.536 -2.954 1.00 95.44 92 GLU A O 1
ATOM 699 N N . LEU A 1 93 ? 5.338 3.076 -0.927 1.00 96.50 93 LEU A N 1
ATOM 700 C CA . LEU A 1 93 ? 6.219 1.944 -0.656 1.00 96.50 93 LEU A CA 1
ATOM 701 C C . LEU A 1 93 ? 6.019 0.830 -1.688 1.00 96.50 93 LEU A C 1
ATOM 703 O O . LEU A 1 93 ? 7.005 0.300 -2.206 1.00 96.50 93 LEU A O 1
ATOM 707 N N . ALA A 1 94 ? 4.769 0.505 -2.026 1.00 96.50 94 ALA A N 1
ATOM 708 C CA . ALA A 1 94 ? 4.446 -0.463 -3.065 1.00 96.50 94 ALA A CA 1
ATOM 709 C C . ALA A 1 94 ? 5.011 -0.015 -4.418 1.00 96.50 94 ALA A C 1
ATOM 711 O O . ALA A 1 94 ? 5.736 -0.780 -5.052 1.00 96.50 94 ALA A O 1
ATOM 712 N N . LEU A 1 95 ? 4.783 1.234 -4.835 1.00 96.31 95 LEU A N 1
ATOM 713 C CA . LEU A 1 95 ? 5.324 1.756 -6.092 1.00 96.31 95 LEU A CA 1
ATOM 714 C C . LEU A 1 95 ? 6.855 1.632 -6.156 1.00 96.31 95 LEU A C 1
ATOM 716 O O . LEU A 1 95 ? 7.397 1.130 -7.143 1.00 96.31 95 LEU A O 1
ATOM 720 N N . ARG A 1 96 ? 7.559 2.034 -5.091 1.00 97.19 96 ARG A N 1
ATOM 721 C CA . ARG A 1 96 ? 9.026 1.941 -4.999 1.00 97.19 96 ARG A CA 1
ATOM 722 C C . ARG A 1 96 ? 9.512 0.492 -5.023 1.00 97.19 96 ARG A C 1
ATOM 724 O O . ARG A 1 96 ? 10.449 0.181 -5.757 1.00 97.19 96 ARG A O 1
ATOM 731 N N . ALA A 1 97 ? 8.872 -0.399 -4.268 1.00 97.94 97 ALA A N 1
ATOM 732 C CA . ALA A 1 97 ? 9.207 -1.822 -4.245 1.00 97.94 97 ALA A CA 1
ATOM 733 C C . ALA A 1 97 ? 8.989 -2.480 -5.615 1.00 97.94 97 ALA A C 1
ATOM 735 O O . ALA A 1 97 ? 9.819 -3.269 -6.065 1.00 97.94 97 ALA A O 1
ATOM 736 N N . GLY A 1 98 ? 7.910 -2.113 -6.305 1.00 97.94 98 GLY A N 1
ATOM 737 C CA . GLY A 1 98 ? 7.640 -2.533 -7.673 1.00 97.94 98 GLY A CA 1
ATOM 738 C C . GLY A 1 98 ? 8.717 -2.039 -8.629 1.00 97.94 98 GLY A C 1
ATOM 739 O O . GLY A 1 98 ? 9.274 -2.815 -9.399 1.00 97.94 98 GLY A O 1
ATOM 740 N N . ALA A 1 99 ? 9.082 -0.762 -8.552 1.00 97.75 99 ALA A N 1
ATOM 741 C CA . ALA A 1 99 ? 10.107 -0.197 -9.420 1.00 97.75 99 ALA A CA 1
ATOM 742 C C . ALA A 1 99 ? 11.462 -0.905 -9.231 1.00 97.75 99 ALA A C 1
ATOM 744 O O . ALA A 1 99 ? 12.103 -1.272 -10.216 1.00 97.75 99 ALA A O 1
ATOM 745 N N . ILE A 1 100 ? 11.851 -1.191 -7.981 1.00 98.38 100 ILE A N 1
ATOM 746 C CA . ILE A 1 100 ? 13.031 -2.011 -7.655 1.00 98.38 100 ILE A CA 1
ATOM 747 C C . ILE A 1 100 ? 12.901 -3.414 -8.253 1.00 98.38 100 ILE A C 1
ATOM 749 O O . ILE A 1 100 ? 13.825 -3.880 -8.918 1.00 98.38 100 ILE A O 1
ATOM 753 N N . TYR A 1 101 ? 11.754 -4.077 -8.082 1.00 98.25 101 TYR A N 1
ATOM 754 C CA . TYR A 1 101 ? 11.514 -5.409 -8.643 1.00 98.25 101 TYR A CA 1
ATOM 755 C C . TYR A 1 101 ? 11.740 -5.438 -10.165 1.00 98.25 101 TYR A C 1
ATOM 757 O O . TYR A 1 101 ? 12.294 -6.399 -10.698 1.00 98.25 101 TYR A O 1
ATOM 765 N N . TRP A 1 102 ? 11.395 -4.351 -10.858 1.00 97.88 102 TRP A N 1
ATOM 766 C CA . TRP A 1 102 ? 11.572 -4.172 -12.300 1.00 97.88 102 TRP A CA 1
ATOM 767 C C . TRP A 1 102 ? 12.937 -3.603 -12.720 1.00 97.88 102 TRP A C 1
ATOM 769 O O . TRP A 1 102 ? 13.220 -3.534 -13.920 1.00 97.88 102 TRP A O 1
ATOM 779 N N . ALA A 1 103 ? 13.807 -3.228 -11.780 1.00 97.31 103 ALA A N 1
ATOM 780 C CA . ALA A 1 103 ? 15.017 -2.450 -12.045 1.00 97.31 103 ALA A CA 1
ATOM 781 C C . ALA A 1 103 ? 15.979 -3.099 -13.048 1.00 97.31 103 ALA A C 1
ATOM 783 O O . ALA A 1 103 ? 16.580 -2.393 -13.855 1.00 97.31 103 ALA A O 1
ATOM 784 N N . GLY A 1 104 ? 16.100 -4.431 -13.051 1.00 96.56 104 GLY A N 1
ATOM 785 C CA . GLY A 1 104 ? 16.904 -5.144 -14.049 1.00 96.56 104 GLY A CA 1
ATOM 786 C C . GLY A 1 104 ? 16.401 -4.909 -15.478 1.00 96.56 104 GLY A C 1
ATOM 787 O O . GLY A 1 104 ? 17.189 -4.610 -16.376 1.00 96.56 104 GLY A O 1
ATOM 788 N N . SER A 1 105 ? 15.080 -4.970 -15.672 1.00 95.62 105 SER A N 1
ATOM 789 C CA . SER A 1 105 ? 14.435 -4.752 -16.973 1.00 95.62 105 SER A CA 1
ATOM 790 C C . SER A 1 105 ? 14.569 -3.299 -17.418 1.00 95.62 105 SER A C 1
ATOM 792 O O . SER A 1 105 ? 14.901 -3.043 -18.571 1.00 95.62 105 SER A O 1
ATOM 794 N N . LEU A 1 106 ? 14.397 -2.353 -16.489 1.00 94.94 106 LEU A N 1
ATOM 795 C CA . LEU A 1 106 ? 14.570 -0.920 -16.745 1.00 94.94 106 LEU A CA 1
ATOM 796 C C . LEU A 1 106 ? 16.024 -0.570 -17.103 1.00 94.94 106 LEU A C 1
ATOM 798 O O . LEU A 1 106 ? 16.268 0.170 -18.052 1.00 94.94 106 LEU A O 1
ATOM 802 N N . ALA A 1 107 ? 17.000 -1.134 -16.386 1.00 94.38 107 ALA A N 1
ATOM 803 C CA . ALA A 1 107 ? 18.423 -0.882 -16.616 1.00 94.38 107 ALA A CA 1
ATOM 804 C C . ALA A 1 107 ? 18.947 -1.481 -17.933 1.00 94.38 107 ALA A C 1
ATOM 806 O O . ALA A 1 107 ? 19.981 -1.041 -18.434 1.00 94.38 107 ALA A O 1
ATOM 807 N N . ALA A 1 108 ? 18.260 -2.482 -18.489 1.00 94.06 108 ALA A N 1
ATOM 808 C CA . ALA A 1 108 ? 18.623 -3.105 -19.760 1.00 94.06 108 ALA A CA 1
ATOM 809 C C . ALA A 1 108 ? 18.183 -2.290 -20.992 1.00 94.06 108 ALA A C 1
ATOM 811 O O . ALA A 1 108 ? 18.539 -2.644 -22.119 1.00 94.06 108 ALA A O 1
ATOM 812 N N . VAL A 1 109 ? 17.422 -1.206 -20.806 1.00 92.25 109 VAL A N 1
ATOM 813 C CA . VAL A 1 109 ? 16.940 -0.364 -21.905 1.00 92.25 109 VAL A CA 1
ATOM 814 C C . VAL A 1 109 ? 18.068 0.513 -22.435 1.00 92.25 109 VAL A C 1
ATOM 816 O O . VAL A 1 109 ? 18.550 1.422 -21.765 1.00 92.25 109 VAL A O 1
ATOM 819 N N . ILE A 1 110 ? 18.462 0.251 -23.679 1.00 87.44 110 ILE A N 1
ATOM 820 C CA . ILE A 1 110 ? 19.487 1.019 -24.403 1.00 87.44 110 ILE A CA 1
ATOM 821 C C . ILE A 1 110 ? 18.891 1.972 -25.447 1.00 87.44 110 ILE A C 1
ATOM 823 O O . ILE A 1 110 ? 19.567 2.895 -25.898 1.00 87.44 110 ILE A O 1
ATOM 827 N N . ASP A 1 111 ? 17.634 1.755 -25.843 1.00 91.31 111 ASP A N 1
ATOM 828 C CA . ASP A 1 111 ? 16.937 2.616 -26.793 1.00 91.31 111 ASP A CA 1
ATOM 829 C C . ASP A 1 111 ? 16.410 3.870 -26.082 1.00 91.31 111 ASP A C 1
ATOM 831 O O . ASP A 1 111 ? 15.581 3.796 -25.174 1.00 91.31 111 ASP A O 1
ATOM 835 N N . GLY A 1 112 ? 16.887 5.042 -26.509 1.00 90.56 112 GLY A N 1
ATOM 836 C CA . GLY A 1 112 ? 16.537 6.313 -25.874 1.00 90.56 112 GLY A CA 1
ATOM 837 C C . GLY A 1 112 ? 15.052 6.678 -25.976 1.00 90.56 112 GLY A C 1
ATOM 838 O O . GLY A 1 112 ? 14.541 7.371 -25.099 1.00 90.56 112 GLY A O 1
ATOM 839 N N . ARG A 1 113 ? 14.333 6.203 -27.004 1.00 91.38 113 ARG A N 1
ATOM 840 C CA . ARG A 1 113 ? 12.888 6.435 -27.133 1.00 91.38 113 ARG A CA 1
ATOM 841 C C . ARG A 1 113 ? 12.125 5.571 -26.135 1.00 91.38 113 ARG A C 1
ATOM 843 O O . ARG A 1 113 ? 11.218 6.080 -25.483 1.00 91.38 113 ARG A O 1
ATOM 850 N N . GLN A 1 114 ? 12.506 4.304 -25.990 1.00 92.50 114 GLN A N 1
ATOM 851 C CA . GLN A 1 114 ? 11.915 3.412 -24.994 1.00 92.50 114 GLN A CA 1
ATOM 852 C C . GLN A 1 114 ? 12.217 3.893 -23.566 1.00 92.50 114 GLN A C 1
ATOM 854 O O . GLN A 1 114 ? 11.315 3.929 -22.732 1.00 92.50 114 GLN A O 1
ATOM 859 N N . ALA A 1 115 ? 13.442 4.358 -23.297 1.00 92.38 115 ALA A N 1
ATOM 860 C CA . ALA A 1 115 ? 13.804 4.947 -22.007 1.00 92.38 115 ALA A CA 1
ATOM 861 C C . ALA A 1 115 ? 12.969 6.201 -21.688 1.00 92.38 115 ALA A C 1
ATOM 863 O O . ALA A 1 115 ? 12.454 6.333 -20.578 1.00 92.38 115 ALA A O 1
ATOM 864 N N . ALA A 1 116 ? 12.779 7.094 -22.666 1.00 93.94 116 ALA A N 1
ATOM 865 C CA . ALA A 1 116 ? 11.931 8.274 -22.502 1.00 93.94 116 ALA A CA 1
ATOM 866 C C . ALA A 1 116 ? 10.456 7.905 -22.266 1.00 93.94 116 ALA A C 1
ATOM 868 O O . ALA A 1 116 ? 9.801 8.522 -21.429 1.00 93.94 116 ALA A O 1
ATOM 869 N N . ALA A 1 117 ? 9.940 6.882 -22.955 1.00 93.56 117 ALA A N 1
ATOM 870 C CA . ALA A 1 117 ? 8.578 6.392 -22.750 1.00 93.56 117 ALA A CA 1
ATOM 871 C C . ALA A 1 117 ? 8.380 5.814 -21.338 1.00 93.56 117 ALA A C 1
ATOM 873 O O . ALA A 1 117 ? 7.391 6.126 -20.682 1.00 93.56 117 ALA A O 1
ATOM 874 N N . LEU A 1 118 ? 9.351 5.050 -20.828 1.00 93.75 118 LEU A N 1
ATOM 875 C CA . LEU A 1 118 ? 9.320 4.532 -19.456 1.00 93.75 118 LEU A CA 1
ATOM 876 C C . LEU A 1 118 ? 9.363 5.646 -18.411 1.00 93.75 118 LEU A C 1
ATOM 878 O O . LEU A 1 118 ? 8.608 5.605 -17.447 1.00 93.75 118 LEU A O 1
ATOM 882 N N . GLN A 1 119 ? 10.208 6.661 -18.602 1.00 94.81 119 GLN A N 1
ATOM 883 C CA . GLN A 1 119 ? 10.240 7.821 -17.707 1.00 94.81 119 GLN A CA 1
ATOM 884 C C . GLN A 1 119 ? 8.942 8.631 -17.758 1.00 94.81 119 GLN A C 1
ATOM 886 O O . GLN A 1 119 ? 8.525 9.156 -16.730 1.00 94.81 119 GLN A O 1
ATOM 891 N N . ALA A 1 120 ? 8.296 8.723 -18.922 1.00 94.44 120 ALA A N 1
ATOM 892 C CA . ALA A 1 120 ? 6.994 9.369 -19.048 1.00 94.44 120 ALA A CA 1
ATOM 893 C C . ALA A 1 120 ? 5.885 8.581 -18.331 1.00 94.44 120 ALA A C 1
ATOM 895 O O . ALA A 1 120 ? 4.999 9.196 -17.746 1.00 94.44 120 ALA A O 1
ATOM 896 N N . ALA A 1 121 ? 5.948 7.246 -18.351 1.00 93.38 121 ALA A N 1
ATOM 897 C CA . ALA A 1 121 ? 4.958 6.384 -17.709 1.00 93.38 121 ALA A CA 1
ATOM 898 C C . ALA A 1 121 ? 5.157 6.253 -16.186 1.00 93.38 121 ALA A C 1
ATOM 900 O O . ALA A 1 121 ? 4.191 6.310 -15.436 1.00 93.38 121 ALA A O 1
ATOM 901 N N . LEU A 1 122 ? 6.400 6.082 -15.722 1.00 93.62 122 LEU A N 1
ATOM 902 C CA . LEU A 1 122 ? 6.723 5.785 -14.316 1.00 93.62 122 LEU A CA 1
ATOM 903 C C . LEU A 1 122 ? 7.217 7.000 -13.521 1.00 93.62 122 LEU A C 1
ATOM 905 O O . LEU A 1 122 ? 7.219 6.979 -12.292 1.00 93.62 122 LEU A O 1
ATOM 909 N N . GLY A 1 123 ? 7.668 8.048 -14.207 1.00 95.56 123 GLY A N 1
ATOM 910 C CA . GLY A 1 123 ? 8.383 9.168 -13.609 1.00 95.56 123 GLY A CA 1
ATOM 911 C C . GLY A 1 123 ? 9.898 8.945 -13.571 1.00 95.56 123 GLY A C 1
ATOM 912 O O . GLY A 1 123 ? 10.401 7.867 -13.246 1.00 95.56 123 GLY A O 1
ATOM 913 N N . ALA A 1 124 ? 10.651 10.000 -13.889 1.00 95.31 124 ALA A N 1
ATOM 914 C CA . ALA A 1 124 ? 12.112 9.945 -13.959 1.00 95.31 124 ALA A CA 1
ATOM 915 C C . ALA A 1 124 ? 12.765 9.564 -12.617 1.00 95.31 124 ALA A C 1
ATOM 917 O O . ALA A 1 124 ? 13.685 8.748 -12.601 1.00 95.31 124 ALA A O 1
ATOM 918 N N . GLU A 1 125 ? 12.253 10.096 -11.504 1.00 96.12 125 GLU A N 1
ATOM 919 C CA . GLU A 1 125 ? 12.768 9.811 -10.158 1.00 96.12 125 GLU A CA 1
ATOM 920 C C . GLU A 1 125 ? 12.581 8.341 -9.766 1.00 96.12 125 GLU A C 1
ATOM 922 O O . GLU A 1 125 ? 13.505 7.718 -9.247 1.00 96.12 125 GLU A O 1
ATOM 927 N N . ILE A 1 126 ? 11.426 7.745 -10.081 1.00 96.50 126 ILE A N 1
ATOM 928 C CA . ILE A 1 126 ? 11.151 6.327 -9.808 1.00 96.50 126 ILE A CA 1
ATOM 929 C C . ILE A 1 126 ? 12.066 5.426 -10.642 1.00 96.50 126 ILE A C 1
ATOM 931 O O . ILE A 1 126 ? 12.640 4.473 -10.115 1.00 96.50 126 ILE A O 1
ATOM 935 N N . CYS A 1 127 ? 12.271 5.753 -11.921 1.00 96.06 127 CYS A N 1
ATOM 936 C CA . CYS A 1 127 ? 13.221 5.035 -12.772 1.00 96.06 127 CYS A CA 1
ATOM 937 C C . CYS A 1 127 ? 14.658 5.125 -12.235 1.00 96.06 127 CYS A C 1
ATOM 939 O O . CYS A 1 127 ? 15.361 4.115 -12.184 1.00 96.06 127 CYS A O 1
ATOM 941 N N . ALA A 1 128 ? 15.102 6.313 -11.818 1.00 96.06 128 ALA A N 1
ATOM 942 C CA . ALA A 1 128 ? 16.433 6.505 -11.246 1.00 96.06 128 ALA A CA 1
ATOM 943 C C . ALA A 1 128 ? 16.598 5.729 -9.930 1.00 96.06 128 ALA A C 1
ATOM 945 O O . ALA A 1 128 ? 17.593 5.025 -9.749 1.00 96.06 128 ALA A O 1
ATOM 946 N N . PHE A 1 129 ? 15.595 5.799 -9.051 1.00 97.38 129 PHE A N 1
ATOM 947 C CA . PHE A 1 129 ? 15.550 5.061 -7.793 1.00 97.38 129 PHE A CA 1
ATOM 948 C C . PHE A 1 129 ? 15.621 3.546 -8.016 1.00 97.38 129 PHE A C 1
ATOM 950 O O . PHE A 1 129 ? 16.414 2.866 -7.366 1.00 97.38 129 PHE A O 1
ATOM 957 N N . ALA A 1 130 ? 14.857 3.017 -8.973 1.00 97.31 130 ALA A N 1
ATOM 958 C CA . ALA A 1 130 ? 14.900 1.606 -9.341 1.00 97.31 130 ALA A CA 1
ATOM 959 C C . ALA A 1 130 ? 16.302 1.179 -9.787 1.00 97.31 130 ALA A C 1
ATOM 961 O O . ALA A 1 130 ? 16.876 0.247 -9.229 1.00 97.31 130 ALA A O 1
ATOM 962 N N . VAL A 1 131 ? 16.890 1.889 -10.757 1.00 95.62 131 VAL A N 1
ATOM 963 C CA . VAL A 1 131 ? 18.213 1.552 -11.308 1.00 95.62 131 VAL A CA 1
ATOM 964 C C . VAL A 1 131 ? 19.309 1.618 -10.240 1.00 95.62 131 VAL A C 1
ATOM 966 O O . VAL A 1 131 ? 20.221 0.788 -10.255 1.00 95.62 131 VAL A O 1
ATOM 969 N N . ALA A 1 132 ? 19.208 2.557 -9.295 1.00 97.31 132 ALA A N 1
ATOM 970 C CA . ALA A 1 132 ? 20.134 2.668 -8.170 1.00 97.31 132 ALA A CA 1
ATOM 971 C C . ALA A 1 132 ? 20.092 1.457 -7.216 1.00 97.31 132 ALA A C 1
ATOM 973 O O . ALA A 1 132 ? 21.096 1.177 -6.571 1.00 97.31 132 ALA A O 1
ATOM 974 N N . ASN A 1 133 ? 18.975 0.724 -7.172 1.00 97.38 133 ASN A N 1
ATOM 975 C CA . ASN A 1 133 ? 18.738 -0.437 -6.303 1.00 97.38 133 ASN A CA 1
ATOM 976 C C . ASN A 1 133 ? 18.608 -1.752 -7.103 1.00 97.38 133 ASN A C 1
ATOM 978 O O . ASN A 1 133 ? 17.943 -2.700 -6.683 1.00 97.38 133 ASN A O 1
ATOM 982 N N . ARG A 1 134 ? 19.203 -1.820 -8.303 1.00 95.38 134 ARG A N 1
ATOM 983 C CA . ARG A 1 134 ? 19.075 -2.971 -9.221 1.00 95.38 134 ARG A CA 1
ATOM 984 C C . ARG A 1 134 ? 19.624 -4.294 -8.677 1.00 95.38 134 ARG A C 1
ATOM 986 O O . ARG A 1 134 ? 19.349 -5.344 -9.246 1.00 95.38 134 ARG A O 1
ATOM 993 N N . ASP A 1 135 ? 20.447 -4.248 -7.638 1.00 96.06 135 ASP A N 1
ATOM 994 C CA . ASP A 1 135 ? 20.969 -5.418 -6.930 1.00 96.06 135 ASP A CA 1
ATOM 995 C C . ASP A 1 135 ? 19.879 -6.168 -6.149 1.00 96.06 135 ASP A C 1
ATOM 997 O O . ASP A 1 135 ? 20.022 -7.363 -5.900 1.00 96.06 135 ASP A O 1
ATOM 1001 N N . LEU A 1 136 ? 18.768 -5.493 -5.844 1.00 96.25 136 LEU A N 1
ATOM 1002 C CA . LEU A 1 136 ? 17.576 -6.056 -5.208 1.00 96.25 136 LEU A CA 1
ATOM 1003 C C . LEU 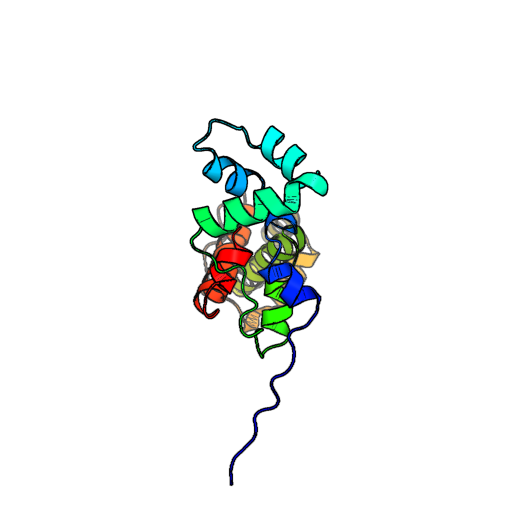A 1 136 ? 16.489 -6.457 -6.222 1.00 96.25 136 LEU A C 1
ATOM 1005 O O . LEU A 1 136 ? 15.367 -6.786 -5.831 1.00 96.25 136 LEU A O 1
ATOM 1009 N N . ALA A 1 137 ? 16.788 -6.391 -7.522 1.00 97.44 137 ALA A N 1
ATOM 1010 C CA . ALA A 1 137 ? 15.799 -6.605 -8.568 1.00 97.44 137 ALA A CA 1
ATOM 1011 C C . ALA A 1 137 ? 15.250 -8.037 -8.594 1.00 97.44 137 ALA A C 1
ATOM 1013 O O . ALA A 1 137 ? 15.930 -9.015 -8.272 1.00 97.44 137 ALA A O 1
ATOM 1014 N N . GLY A 1 138 ? 14.009 -8.146 -9.064 1.00 95.81 138 GLY A N 1
ATOM 1015 C CA . GLY A 1 138 ? 13.408 -9.415 -9.427 1.00 95.81 138 GLY A CA 1
ATOM 1016 C C . GLY A 1 138 ? 13.984 -9.985 -10.732 1.00 95.81 138 GLY A C 1
ATOM 1017 O O . GLY A 1 138 ? 14.929 -9.447 -11.319 1.00 95.81 138 GLY A O 1
ATOM 1018 N N . PRO A 1 139 ? 13.404 -11.092 -11.222 1.00 95.25 139 PRO A N 1
ATOM 1019 C CA . PRO A 1 139 ? 13.760 -11.641 -12.518 1.00 95.25 139 PRO A CA 1
ATOM 1020 C C . PRO A 1 139 ? 13.469 -10.646 -13.650 1.00 95.25 139 PRO A C 1
ATOM 1022 O O . PRO A 1 139 ? 12.505 -9.881 -13.610 1.00 95.25 139 PRO A O 1
ATOM 1025 N N . MET A 1 140 ? 14.290 -10.709 -14.699 1.00 94.50 140 MET A N 1
ATOM 1026 C CA . MET A 1 140 ? 14.059 -9.965 -15.937 1.00 94.50 140 MET A CA 1
ATOM 1027 C C . MET A 1 140 ? 12.697 -10.315 -16.531 1.00 94.50 140 MET A C 1
ATOM 1029 O O . MET A 1 140 ? 12.342 -11.492 -16.633 1.00 94.50 140 MET A O 1
ATOM 1033 N N . GLN A 1 141 ? 11.969 -9.298 -16.983 1.00 91.94 141 GLN A N 1
ATOM 1034 C CA . GLN A 1 141 ? 10.635 -9.458 -17.542 1.00 91.94 141 GLN A CA 1
ATOM 1035 C C . GLN A 1 141 ? 10.387 -8.523 -18.734 1.00 91.94 141 GLN A C 1
ATOM 1037 O O . GLN A 1 141 ? 11.023 -7.473 -18.843 1.00 91.94 141 GLN A O 1
ATOM 1042 N N . PRO A 1 142 ? 9.490 -8.898 -19.666 1.00 92.00 142 PRO A N 1
ATOM 1043 C CA . PRO A 1 142 ? 9.216 -8.086 -20.847 1.00 92.00 142 PRO A CA 1
ATOM 1044 C C . PRO A 1 142 ? 8.595 -6.739 -20.471 1.00 92.00 142 PRO A C 1
ATOM 1046 O O . PRO A 1 142 ? 7.595 -6.703 -19.759 1.00 92.00 142 PRO A O 1
ATOM 1049 N N . LEU A 1 143 ? 9.152 -5.642 -20.984 1.00 90.88 143 LEU A N 1
ATOM 1050 C CA . LEU A 1 143 ? 8.619 -4.296 -20.748 1.00 90.88 143 LEU A CA 1
ATOM 1051 C C . LEU A 1 143 ? 7.346 -4.029 -21.554 1.00 90.88 143 LEU A C 1
ATOM 1053 O O . LEU A 1 143 ? 6.435 -3.382 -21.060 1.00 90.88 143 LEU A O 1
ATOM 1057 N N . GLU A 1 144 ? 7.252 -4.572 -22.765 1.00 89.81 144 GLU A N 1
ATOM 1058 C CA . GLU A 1 144 ? 6.090 -4.365 -23.629 1.00 89.81 144 GLU A CA 1
ATOM 1059 C C . GLU A 1 144 ? 4.850 -5.138 -23.131 1.00 89.81 144 GLU A C 1
ATOM 1061 O O . GLU A 1 144 ? 4.994 -6.255 -22.615 1.00 89.81 144 GLU A O 1
ATOM 1066 N N . PRO A 1 145 ? 3.635 -4.589 -23.312 1.00 89.12 145 PRO A N 1
ATOM 1067 C CA . PRO A 1 145 ? 3.354 -3.229 -23.783 1.00 89.12 145 PRO A CA 1
ATOM 1068 C C . PRO A 1 145 ? 3.666 -2.173 -22.708 1.00 89.12 145 PRO A C 1
ATOM 1070 O O . PRO A 1 145 ? 3.485 -2.425 -21.518 1.00 89.12 145 PRO A O 1
ATOM 1073 N N . LEU A 1 146 ? 4.118 -0.987 -23.128 1.00 88.62 146 LEU A N 1
ATOM 1074 C CA . LEU A 1 146 ? 4.411 0.115 -22.197 1.00 88.62 146 LEU A CA 1
ATOM 1075 C C . LEU A 1 146 ? 3.162 0.828 -21.659 1.00 88.62 146 LEU A C 1
ATOM 1077 O O . LEU A 1 146 ? 3.253 1.488 -20.630 1.00 88.62 146 LEU A O 1
ATOM 1081 N N . ASP A 1 147 ? 2.011 0.689 -22.321 1.00 87.94 147 ASP A N 1
ATOM 1082 C CA . ASP A 1 147 ? 0.779 1.420 -21.981 1.00 87.94 147 ASP A CA 1
ATOM 1083 C C . ASP A 1 147 ? 0.222 1.089 -20.582 1.00 87.94 147 ASP A C 1
ATOM 1085 O O . ASP A 1 147 ? -0.588 1.849 -20.060 1.00 87.94 147 ASP A O 1
ATOM 1089 N N . ASP A 1 148 ? 0.629 -0.035 -19.977 1.00 92.44 148 ASP A N 1
ATOM 1090 C CA . ASP A 1 148 ? 0.206 -0.458 -18.635 1.00 92.44 148 ASP A CA 1
ATOM 1091 C C . ASP A 1 148 ? 1.378 -0.769 -17.688 1.00 92.44 148 ASP A C 1
ATOM 1093 O O . ASP A 1 148 ? 1.216 -1.481 -16.688 1.00 92.44 148 ASP A O 1
ATOM 1097 N N . ILE A 1 149 ? 2.574 -0.260 -18.008 1.00 93.81 149 ILE A N 1
ATOM 1098 C CA . ILE A 1 149 ? 3.787 -0.543 -17.236 1.00 93.81 149 ILE A CA 1
ATOM 1099 C C . ILE A 1 149 ? 3.687 -0.027 -15.799 1.00 93.81 149 ILE A C 1
ATOM 1101 O O . ILE A 1 149 ? 4.111 -0.722 -14.880 1.00 93.81 149 ILE A O 1
ATOM 1105 N N . ASP A 1 150 ? 3.068 1.132 -15.585 1.00 94.25 150 ASP A N 1
ATOM 1106 C CA . ASP A 1 150 ? 2.805 1.715 -14.267 1.00 94.25 150 ASP A CA 1
ATOM 1107 C C . ASP A 1 150 ? 1.975 0.766 -13.397 1.00 94.25 150 ASP A C 1
ATOM 1109 O O . ASP A 1 150 ? 2.366 0.422 -12.280 1.00 94.25 150 ASP A O 1
ATOM 1113 N N . ARG A 1 151 ? 0.885 0.234 -13.956 1.00 94.25 151 ARG A N 1
ATOM 1114 C CA . ARG A 1 151 ? -0.012 -0.703 -13.281 1.00 94.25 151 ARG A CA 1
ATOM 1115 C C . ARG A 1 151 ? 0.675 -2.034 -12.987 1.00 94.25 151 ARG A C 1
ATOM 1117 O O . ARG A 1 151 ? 0.421 -2.641 -11.948 1.00 94.25 151 ARG A O 1
ATOM 1124 N N . ARG A 1 152 ? 1.522 -2.526 -13.896 1.00 96.00 152 ARG A N 1
ATOM 1125 C CA . ARG A 1 152 ? 2.270 -3.785 -13.716 1.00 96.00 152 ARG A CA 1
ATOM 1126 C C . ARG A 1 152 ? 3.342 -3.651 -12.639 1.00 96.00 152 ARG A C 1
ATOM 1128 O O . ARG A 1 152 ? 3.420 -4.515 -11.767 1.00 96.00 152 ARG A O 1
ATOM 1135 N N . VAL A 1 153 ? 4.097 -2.554 -12.672 1.00 96.38 153 VAL A N 1
ATOM 1136 C CA . VAL A 1 153 ? 5.089 -2.193 -11.653 1.00 96.38 153 VAL A CA 1
ATOM 1137 C C . VAL A 1 153 ? 4.416 -2.080 -10.289 1.00 96.38 153 VAL A C 1
ATOM 1139 O O . VAL A 1 153 ? 4.842 -2.739 -9.343 1.00 96.38 153 VAL A O 1
ATOM 1142 N N . HIS A 1 154 ? 3.322 -1.326 -10.194 1.00 96.12 154 HIS A N 1
ATOM 1143 C CA . HIS A 1 154 ? 2.560 -1.173 -8.955 1.00 96.12 154 HIS A CA 1
ATOM 1144 C C . HIS A 1 154 ? 2.007 -2.506 -8.434 1.00 96.12 154 HIS A C 1
ATOM 1146 O O . HIS A 1 154 ? 2.167 -2.821 -7.256 1.00 96.12 154 HIS A O 1
ATOM 1152 N N . ALA A 1 155 ? 1.454 -3.350 -9.311 1.00 96.69 155 ALA A N 1
ATOM 1153 C CA . ALA A 1 155 ? 0.949 -4.667 -8.929 1.00 96.69 155 ALA A CA 1
ATOM 1154 C C . ALA A 1 155 ? 2.045 -5.589 -8.365 1.00 96.69 155 ALA A C 1
ATOM 1156 O O . ALA A 1 155 ? 1.787 -6.315 -7.403 1.00 96.69 155 ALA A O 1
ATOM 1157 N N . ASP A 1 156 ? 3.257 -5.577 -8.927 1.00 97.69 156 ASP A N 1
ATOM 1158 C CA . ASP A 1 156 ? 4.400 -6.293 -8.339 1.00 97.69 156 ASP A CA 1
ATOM 1159 C C . ASP A 1 156 ? 4.850 -5.669 -7.017 1.00 97.69 156 ASP A C 1
ATOM 1161 O O . ASP A 1 156 ? 5.172 -6.388 -6.073 1.00 97.69 156 ASP A O 1
ATOM 1165 N N . GLY A 1 157 ? 4.772 -4.347 -6.902 1.00 97.62 157 GLY A N 1
ATOM 1166 C CA . GLY A 1 157 ? 4.949 -3.623 -5.651 1.00 97.62 157 GLY A CA 1
ATOM 1167 C C . GLY A 1 157 ? 4.030 -4.098 -4.528 1.00 97.62 157 GLY A C 1
ATOM 1168 O O . GLY A 1 157 ? 4.486 -4.437 -3.434 1.00 97.62 157 GLY A O 1
ATOM 1169 N N . LEU A 1 158 ? 2.735 -4.217 -4.820 1.00 97.25 158 LEU A N 1
ATOM 1170 C CA . LEU A 1 158 ? 1.751 -4.770 -3.891 1.00 97.25 158 LEU A CA 1
ATOM 1171 C C . LEU A 1 158 ? 2.036 -6.238 -3.548 1.00 97.25 158 LEU A C 1
ATOM 1173 O O . LEU A 1 158 ? 1.770 -6.664 -2.424 1.00 97.25 158 LEU A O 1
ATOM 1177 N N . ARG A 1 159 ? 2.604 -7.028 -4.472 1.00 97.44 159 ARG A N 1
ATOM 1178 C CA . ARG A 1 159 ? 3.054 -8.400 -4.169 1.00 97.44 159 ARG A CA 1
ATOM 1179 C C . ARG A 1 159 ? 4.240 -8.403 -3.208 1.00 97.44 159 ARG A C 1
ATOM 1181 O O . ARG A 1 159 ? 4.243 -9.229 -2.298 1.00 97.44 159 ARG A O 1
ATOM 1188 N N . CYS A 1 160 ? 5.192 -7.481 -3.353 1.00 97.31 160 CYS A N 1
ATOM 1189 C CA . CYS A 1 160 ? 6.292 -7.302 -2.401 1.00 97.31 160 CYS A CA 1
ATOM 1190 C C . CYS A 1 160 ? 5.766 -6.953 -1.000 1.00 97.31 160 CYS A C 1
ATOM 1192 O O . CYS A 1 160 ? 6.116 -7.626 -0.030 1.00 97.31 160 CYS A O 1
ATOM 1194 N N . LEU A 1 161 ? 4.851 -5.981 -0.893 1.00 96.44 161 LEU A N 1
ATOM 1195 C CA . LEU A 1 161 ? 4.203 -5.643 0.380 1.00 96.44 161 LEU A CA 1
ATOM 1196 C C . LEU A 1 161 ? 3.377 -6.820 0.930 1.00 96.44 161 LEU A C 1
ATOM 1198 O O . LEU A 1 161 ? 3.369 -7.089 2.130 1.00 96.44 161 LEU A O 1
ATOM 1202 N N . GLY A 1 162 ? 2.720 -7.579 0.053 1.00 96.12 162 GLY A N 1
ATOM 1203 C CA . GLY A 1 162 ? 1.994 -8.794 0.405 1.00 96.12 162 GLY A CA 1
ATOM 1204 C C . GLY A 1 162 ? 2.896 -9.888 0.980 1.00 96.12 162 GLY A C 1
ATOM 1205 O O . GLY A 1 162 ? 2.504 -10.532 1.955 1.00 96.12 162 GLY A O 1
ATOM 1206 N N . ALA A 1 163 ? 4.094 -10.072 0.420 1.00 96.25 163 ALA A N 1
ATOM 1207 C CA . ALA A 1 163 ? 5.107 -10.994 0.927 1.00 96.25 163 ALA A CA 1
ATOM 1208 C C . ALA A 1 163 ? 5.638 -10.548 2.296 1.00 96.25 163 ALA A C 1
ATOM 1210 O O . ALA A 1 163 ? 5.717 -11.371 3.208 1.00 96.25 163 ALA A O 1
ATOM 1211 N N . TRP A 1 164 ? 5.900 -9.248 2.481 1.00 96.31 164 TRP A N 1
ATOM 1212 C CA . TRP A 1 164 ? 6.225 -8.689 3.797 1.00 96.31 164 TRP A CA 1
ATOM 1213 C C . TRP A 1 164 ? 5.115 -8.993 4.809 1.00 96.31 164 TRP A C 1
ATOM 1215 O O . TRP A 1 164 ? 5.367 -9.578 5.859 1.00 96.31 164 TRP A O 1
ATOM 1225 N N . CYS A 1 165 ? 3.854 -8.743 4.449 1.00 95.31 165 CYS A N 1
ATOM 1226 C CA . CYS A 1 165 ? 2.728 -9.054 5.321 1.00 95.31 165 CYS A CA 1
ATOM 1227 C C . CYS A 1 165 ? 2.657 -10.555 5.681 1.00 95.31 165 CYS A C 1
ATOM 1229 O O . CYS A 1 165 ? 2.197 -10.889 6.768 1.00 95.31 165 CYS A O 1
ATOM 1231 N N . GLN A 1 166 ? 3.059 -11.478 4.800 1.00 94.25 166 GLN A N 1
ATOM 1232 C CA . GLN A 1 166 ? 3.097 -12.918 5.116 1.00 94.25 166 GLN A CA 1
ATOM 1233 C C . GLN A 1 166 ? 4.205 -13.284 6.112 1.00 94.25 166 GLN A C 1
ATOM 1235 O O . GLN A 1 166 ? 4.054 -14.260 6.846 1.00 94.25 166 GLN A O 1
ATOM 1240 N N . ALA A 1 167 ? 5.295 -12.517 6.145 1.00 93.88 167 ALA A N 1
ATOM 1241 C CA . ALA A 1 167 ? 6.374 -12.686 7.113 1.00 93.88 167 ALA A CA 1
ATOM 1242 C C . ALA A 1 167 ? 6.031 -12.093 8.493 1.00 93.88 167 ALA A C 1
ATOM 1244 O O . ALA A 1 167 ? 6.614 -12.502 9.498 1.00 93.88 167 ALA A O 1
ATOM 1245 N N . MET A 1 168 ? 5.070 -11.165 8.558 1.00 92.06 168 MET A N 1
ATOM 1246 C CA . MET A 1 168 ? 4.676 -10.522 9.809 1.00 92.06 168 MET A CA 1
ATOM 1247 C C . MET A 1 168 ? 3.915 -11.468 10.751 1.00 92.06 168 MET A C 1
ATOM 1249 O O . MET A 1 168 ? 2.958 -12.126 10.334 1.00 92.06 168 MET A O 1
ATOM 1253 N N . PRO A 1 169 ? 4.273 -11.508 12.048 1.00 84.44 169 PRO A N 1
ATOM 1254 C CA . PRO A 1 169 ? 3.601 -12.360 13.016 1.00 84.44 169 PRO A CA 1
ATOM 1255 C C . PRO A 1 169 ? 2.221 -11.821 13.413 1.00 84.44 169 PRO A C 1
ATOM 1257 O O . PRO A 1 169 ? 1.978 -10.613 13.462 1.00 84.44 169 PRO A O 1
ATOM 1260 N N . GLY A 1 170 ? 1.338 -12.744 13.800 1.00 85.19 170 GLY A N 1
ATOM 1261 C CA . GLY A 1 170 ? 0.054 -12.430 14.422 1.00 85.19 170 GLY A CA 1
ATOM 1262 C C . GLY A 1 170 ? -0.880 -11.622 13.522 1.00 85.19 170 GLY A C 1
ATOM 1263 O O . GLY A 1 170 ? -1.051 -11.911 12.342 1.00 85.19 170 GLY A O 1
ATOM 1264 N N . GLU A 1 171 ? -1.521 -10.618 14.111 1.00 90.62 171 GLU A N 1
ATOM 1265 C CA . GLU A 1 171 ? -2.585 -9.843 13.467 1.00 90.62 171 GLU A CA 1
ATOM 1266 C C . GLU A 1 171 ? -2.081 -8.633 12.669 1.00 90.62 171 GLU A C 1
ATOM 1268 O O . GLU A 1 171 ? -2.862 -8.022 11.940 1.00 90.62 171 GLU A O 1
ATOM 1273 N N . THR A 1 172 ? -0.792 -8.286 12.771 1.00 92.44 172 THR A N 1
ATOM 1274 C CA . THR A 1 172 ? -0.189 -7.112 12.111 1.00 92.44 172 THR A CA 1
ATOM 1275 C C . THR A 1 172 ? -0.477 -7.101 10.613 1.00 92.44 172 THR A C 1
ATOM 1277 O O . THR A 1 172 ? -0.933 -6.107 10.059 1.00 92.44 172 THR A O 1
ATOM 1280 N N . SER A 1 173 ? -0.303 -8.260 9.981 1.00 91.88 173 SER A N 1
ATOM 1281 C CA . SER A 1 173 ? -0.565 -8.505 8.564 1.00 91.88 173 SER A CA 1
ATOM 1282 C C . SER A 1 173 ? -1.991 -8.140 8.141 1.00 91.88 173 SER A C 1
ATOM 1284 O O . SER A 1 173 ? -2.211 -7.586 7.066 1.00 91.88 173 SER A O 1
ATOM 1286 N N . MET A 1 174 ? -2.987 -8.484 8.959 1.00 93.75 174 MET A N 1
ATOM 1287 C CA . MET A 1 174 ? -4.384 -8.185 8.649 1.00 93.75 174 MET A CA 1
ATOM 1288 C C . MET A 1 174 ? -4.692 -6.714 8.924 1.00 93.75 174 MET A C 1
ATOM 1290 O O . MET A 1 174 ? -5.381 -6.084 8.135 1.00 93.75 174 MET A O 1
ATOM 1294 N N . ARG A 1 175 ? -4.124 -6.142 9.986 1.00 95.25 175 ARG A N 1
ATOM 1295 C CA . ARG A 1 175 ? -4.317 -4.732 10.344 1.00 95.25 175 ARG A CA 1
ATOM 1296 C C . ARG A 1 175 ? -3.801 -3.776 9.275 1.00 95.25 175 ARG A C 1
ATOM 1298 O O . ARG A 1 175 ? -4.518 -2.857 8.923 1.00 95.25 175 ARG A O 1
ATOM 1305 N N . VAL A 1 176 ? -2.634 -4.043 8.690 1.00 94.81 176 VAL A N 1
ATOM 1306 C CA . VAL A 1 176 ? -2.095 -3.241 7.572 1.00 94.81 176 VAL A CA 1
ATOM 1307 C C . VAL A 1 176 ? -2.985 -3.298 6.320 1.00 94.81 176 VAL A C 1
ATOM 1309 O O . VAL A 1 176 ? -2.927 -2.417 5.474 1.00 94.81 176 VAL A O 1
ATOM 1312 N N . ARG A 1 177 ? -3.821 -4.335 6.181 1.00 93.06 177 ARG A N 1
ATOM 1313 C CA . ARG A 1 177 ? -4.731 -4.508 5.036 1.00 93.06 177 ARG A CA 1
ATOM 1314 C C . ARG A 1 177 ? -6.160 -4.023 5.304 1.00 93.06 177 ARG A C 1
ATOM 1316 O O . ARG A 1 177 ? -7.011 -4.224 4.425 1.00 93.06 177 ARG A O 1
ATOM 1323 N N . LEU A 1 178 ? -6.438 -3.510 6.507 1.00 94.00 178 LEU A N 1
ATOM 1324 C CA . LEU A 1 178 ? -7.712 -2.876 6.851 1.00 94.00 178 LEU A CA 1
ATOM 1325 C C . LEU A 1 178 ? -7.827 -1.510 6.206 1.00 94.00 178 LEU A C 1
ATOM 1327 O O . LEU A 1 178 ? -8.993 -1.148 5.975 1.00 94.00 178 LEU A O 1
#

Sequence (178 aa):
MIQTGSKQTASPEWQTFMSNPAGYADAARLAQCFDGMIGEAACERMLRSQRLHQRLSVLLLDRYGLSGAVSNQPADEIDLAIALSSGEELEELALRAGAIYWAGSLAAVIDGRQAAALQAALGAEICAFAVANRDLAGPMQPLEPLDDIDRRVHADGLRCLGAWCQAMPGETSMRVRL

Radius of gyration: 19.99 Å; chains: 1; bounding box: 47×28×62 Å

pLDDT: mean 91.91, std 11.09, range [37.97, 98.38]

Secondary structure (DSSP, 8-state):
--------PPPHHHHHHHH-GGGT--HHHHHHTTTTSS-HHHHHHHHT-HHHHHHHHHHHHHHTT---S-PPPPSSHHHHHHHT--HHHHHHHHHHHHHHHHHHHHHT---HHHHHHHHHHH-HHHHHHHHHTGGG---------GGGHHHHHHHHHHHHHHHHHHHS-TTHHHHTT-